Protein AF-A0A4Y2FQY6-F1 (afdb_monomer)

Solvent-accessible surface area (backbone atoms only — not comparable to full-atom values): 11625 Å² total; per-residue (Å²): 138,86,86,81,82,83,79,84,85,80,86,83,82,85,85,85,79,83,84,78,87,78,78,94,82,86,88,76,88,79,88,74,84,85,88,84,92,78,93,68,86,78,72,74,75,84,70,85,74,70,87,76,84,64,69,86,76,79,54,51,48,64,34,46,45,54,31,47,50,40,38,74,71,63,77,37,56,67,69,56,28,18,65,76,38,60,30,59,52,68,58,53,55,52,27,63,75,69,71,55,71,74,75,70,82,87,76,82,77,61,94,75,35,71,72,51,51,50,51,52,49,56,49,51,53,56,35,45,77,68,78,39,81,80,49,74,66,53,52,24,31,53,52,33,54,52,34,61,76,70,67,51,92,69,92,48,48,72,90,76,53,27,46,48,71,69,56,56,53,51,53,62,72,72,105

Mean predicted aligned error: 16.1 Å

Secondary structure (DSSP, 8-state):
----PPPPP----------PPPPS----------------------S---S--PPTT---HHHHHHHHHHHHTTSS-HHHHHHHTT--HHHHHHHHHHT--S-PPSSPPPTT-HHHHHHHHHHHHHHHTTT----HHHHHHHHHHHHHHTT----SBTTTTB--HHHHHHHHHT-

Foldseek 3Di:
DDDDDDDDDDDDDDDDDDDDDDDDDDDDDDDDDDDDDDPDDDPPPPDDDPDDPDPPPPQDLVLLVQLQVCVVVVVDDLVVSCVVSVHDSVVSVVCNVVVHSDDDDPDDAAQQHPVVLVVLVVVQVVCVVVVHHDDLFSSQLVSLVSCVVVVRPDPADPVSNGRDPVNSVCSVVVD

InterPro domains:
  IPR007889 DNA binding HTH domain, Psq-type [PF05225] (60-103)
  IPR009057 Homedomain-like superfamily [SSF46689] (56-97)

Sequence (175 aa):
MANVGKRKAFSIGAEKHGVNAFSQNEIEHFECCDDDVIISGDKMPTAYIRKGSFTRREWTENNLKNAIKAVEEKNMGVNKAAKTFSSPKTTLKRRIKIHNFTKSSLGFASILGCENENKILAHINKLQNRCFTPCRDSVKSMAYQLAEKLKISQTFIKEAKRAGYDWIQSFLNSQ

Nearest PDB structures (foldseek):
  2llk-assembly1_A  TM=6.709E-01  e=2.191E+00  Homo sapiens
  2m8g-assembly1_X  TM=4.129E-01  e=1.461E+00  Aquifex aeolicus VF5

Structure (mmCIF, N/CA/C/O backbone):
data_AF-A0A4Y2FQY6-F1
#
_entry.id   AF-A0A4Y2FQY6-F1
#
loop_
_atom_site.group_PDB
_atom_site.id
_atom_site.type_symbol
_atom_site.label_atom_id
_atom_site.label_alt_id
_atom_site.label_comp_id
_atom_site.label_asym_id
_atom_site.label_entity_id
_atom_site.label_seq_id
_atom_site.pdbx_PDB_ins_code
_atom_site.Cartn_x
_atom_site.Cartn_y
_atom_site.Cartn_z
_atom_site.occupancy
_atom_site.B_iso_or_equiv
_atom_site.auth_seq_id
_atom_site.auth_comp_id
_atom_site.auth_asym_id
_atom_site.auth_atom_id
_atom_site.pdbx_PDB_model_num
ATOM 1 N N . MET A 1 1 ? 29.173 31.686 20.669 1.00 46.25 1 MET A N 1
ATOM 2 C CA . MET A 1 1 ? 29.883 31.443 21.945 1.00 46.25 1 MET A CA 1
ATOM 3 C C . MET A 1 1 ? 29.068 30.432 22.739 1.00 46.25 1 MET A C 1
ATOM 5 O O . MET A 1 1 ? 27.941 30.733 23.105 1.00 46.25 1 MET A O 1
ATOM 9 N N . ALA A 1 2 ? 29.562 29.196 22.840 1.00 48.06 2 ALA A N 1
ATOM 10 C CA . ALA A 1 2 ? 28.821 28.034 23.334 1.00 48.06 2 ALA A CA 1
ATOM 11 C C . ALA A 1 2 ? 29.000 27.853 24.849 1.00 48.06 2 ALA A C 1
ATOM 13 O O . ALA A 1 2 ? 30.114 27.947 25.356 1.00 48.06 2 ALA A O 1
ATOM 14 N N . ASN A 1 3 ? 27.904 27.569 25.552 1.00 46.44 3 ASN A N 1
ATOM 15 C CA . ASN A 1 3 ? 27.886 27.299 26.986 1.00 46.44 3 ASN A CA 1
ATOM 16 C C . ASN A 1 3 ? 27.871 25.772 27.187 1.00 46.44 3 ASN A C 1
ATOM 18 O O . ASN A 1 3 ? 26.862 25.121 26.917 1.00 46.44 3 ASN A O 1
ATOM 22 N N . VAL A 1 4 ? 29.007 25.182 27.572 1.00 52.78 4 VAL A N 1
ATOM 23 C CA . VAL A 1 4 ? 29.148 23.730 27.779 1.00 52.78 4 VAL A CA 1
ATOM 24 C C . VAL A 1 4 ? 29.045 23.432 29.273 1.00 52.78 4 VAL A C 1
ATOM 26 O O . VAL A 1 4 ? 29.918 23.792 30.061 1.00 52.78 4 VAL A O 1
ATOM 29 N N . GLY A 1 5 ? 27.947 22.780 29.662 1.00 54.09 5 GLY A N 1
ATOM 30 C CA . GLY A 1 5 ? 27.682 22.350 31.032 1.00 54.09 5 GLY A CA 1
ATOM 31 C C . GLY A 1 5 ? 28.707 21.331 31.537 1.00 54.09 5 GLY A C 1
ATOM 32 O O . GLY A 1 5 ? 28.996 20.330 30.879 1.00 54.09 5 GLY A O 1
ATOM 33 N N . LYS A 1 6 ? 29.246 21.584 32.734 1.00 59.06 6 LYS A N 1
ATOM 34 C CA . LYS A 1 6 ? 30.172 20.694 33.448 1.00 59.06 6 LYS A CA 1
ATOM 35 C C . LYS A 1 6 ? 29.452 19.404 33.860 1.00 59.06 6 LYS A C 1
ATOM 37 O O . LYS A 1 6 ? 28.462 19.449 34.588 1.00 59.06 6 LYS A O 1
ATOM 42 N N . ARG A 1 7 ? 29.961 18.248 33.425 1.00 56.22 7 ARG A N 1
ATOM 43 C CA . ARG A 1 7 ? 29.519 16.927 33.898 1.00 56.22 7 ARG A CA 1
ATOM 44 C C . ARG A 1 7 ? 30.174 16.631 35.253 1.00 56.22 7 ARG A C 1
ATOM 46 O O . ARG A 1 7 ? 31.394 16.700 35.365 1.00 56.22 7 ARG A O 1
ATOM 53 N N . LYS A 1 8 ? 29.369 16.306 36.270 1.00 57.94 8 LYS A N 1
ATOM 54 C CA . LYS A 1 8 ? 29.833 15.729 37.544 1.00 57.94 8 LYS A CA 1
ATOM 55 C C . LYS A 1 8 ? 30.298 14.291 37.295 1.00 57.94 8 LYS A C 1
ATOM 57 O O . LYS A 1 8 ? 29.539 13.501 36.741 1.00 57.94 8 LYS A O 1
ATOM 62 N N . ALA A 1 9 ? 31.521 13.969 37.703 1.00 51.44 9 ALA A N 1
ATOM 63 C CA . ALA A 1 9 ? 32.024 12.601 37.747 1.00 51.44 9 ALA A CA 1
ATOM 64 C C . ALA A 1 9 ? 31.524 11.911 39.027 1.00 51.44 9 ALA A C 1
ATOM 66 O O . ALA A 1 9 ? 31.587 12.501 40.104 1.00 51.44 9 ALA A O 1
ATOM 67 N N . PHE A 1 10 ? 31.027 10.682 38.899 1.00 45.00 10 PHE A N 1
ATOM 68 C CA . PHE A 1 10 ? 30.744 9.788 40.020 1.00 45.00 10 PHE A CA 1
ATOM 69 C C . PHE A 1 10 ? 31.834 8.715 40.066 1.00 45.00 10 PHE A C 1
ATOM 71 O O . PHE A 1 10 ? 32.077 8.035 39.069 1.00 45.00 10 PHE A O 1
ATOM 78 N N . SER A 1 11 ? 32.496 8.590 41.212 1.00 45.69 11 SER A N 1
ATOM 79 C CA . SER A 1 11 ? 33.521 7.580 41.477 1.00 45.69 11 SER A CA 1
ATOM 80 C C . SER A 1 11 ? 32.849 6.258 41.854 1.00 45.69 11 SER A C 1
ATOM 82 O O . SER A 1 11 ? 32.085 6.218 42.815 1.00 45.69 11 SER A O 1
ATOM 84 N N . ILE A 1 12 ? 33.131 5.179 41.120 1.00 53.97 12 ILE A N 1
ATOM 85 C CA . ILE A 1 12 ? 32.715 3.818 41.487 1.00 53.97 12 ILE A CA 1
ATOM 86 C C . ILE A 1 12 ? 33.870 3.198 42.278 1.00 53.97 12 ILE A C 1
ATOM 88 O O . ILE A 1 12 ? 34.934 2.933 41.721 1.00 53.97 12 ILE A O 1
ATOM 92 N N . GLY A 1 13 ? 33.678 3.028 43.586 1.00 43.19 13 GLY A N 1
ATOM 93 C CA . GLY A 1 13 ? 34.592 2.281 44.447 1.00 43.19 13 GLY A CA 1
ATOM 94 C C . GLY A 1 13 ? 34.462 0.781 44.187 1.00 43.19 13 GLY A C 1
ATOM 95 O O . GLY A 1 13 ? 33.355 0.252 44.148 1.00 43.19 13 GLY A O 1
ATOM 96 N N . ALA A 1 14 ? 35.592 0.106 43.983 1.00 46.34 14 ALA A N 1
ATOM 97 C CA . ALA A 1 14 ? 35.676 -1.345 43.882 1.00 46.34 14 ALA A CA 1
ATOM 98 C C . ALA A 1 14 ? 35.964 -1.930 45.273 1.00 46.34 14 ALA A C 1
ATOM 100 O O . ALA A 1 14 ? 37.099 -1.869 45.746 1.00 46.34 14 ALA A O 1
ATOM 101 N N . GLU A 1 15 ? 34.948 -2.490 45.928 1.00 47.44 15 GLU A N 1
ATOM 102 C CA . GLU A 1 15 ? 35.126 -3.289 47.142 1.00 47.44 15 GLU A CA 1
ATOM 103 C C . GLU A 1 15 ? 35.527 -4.717 46.762 1.00 47.44 15 GLU A C 1
ATOM 105 O O . GLU A 1 15 ? 34.805 -5.439 46.073 1.00 47.44 15 GLU A O 1
ATOM 110 N N . LYS A 1 16 ? 36.727 -5.115 47.190 1.00 57.91 16 LYS A N 1
ATOM 111 C CA . LYS A 1 16 ? 37.244 -6.477 47.069 1.00 57.91 16 LYS A CA 1
ATOM 112 C C . LYS A 1 16 ? 36.912 -7.221 48.359 1.00 57.91 16 LYS A C 1
ATOM 114 O O . LYS A 1 16 ? 37.614 -7.047 49.351 1.00 57.91 16 LYS A O 1
ATOM 119 N N . HIS A 1 17 ? 35.886 -8.065 48.342 1.00 50.78 17 HIS A N 1
ATOM 120 C CA . HIS A 1 17 ? 35.692 -9.057 49.398 1.00 50.78 17 HIS A CA 1
ATOM 121 C C . HIS A 1 17 ? 36.287 -10.394 48.956 1.00 50.78 17 HIS A C 1
ATOM 123 O O . HIS A 1 17 ? 35.892 -10.971 47.945 1.00 50.78 17 HIS A O 1
ATOM 129 N N . GLY A 1 18 ? 37.310 -10.826 49.698 1.00 42.72 18 GLY A N 1
ATOM 130 C CA . GLY A 1 18 ? 38.013 -12.084 49.498 1.00 42.72 18 GLY A CA 1
ATOM 131 C C . GLY A 1 18 ? 37.115 -13.281 49.791 1.00 42.72 18 GLY A C 1
ATOM 132 O O . GLY A 1 18 ? 36.449 -13.337 50.822 1.00 42.72 18 GLY A O 1
ATOM 133 N N . VAL A 1 19 ? 37.122 -14.244 48.875 1.00 49.78 19 VAL A N 1
ATOM 134 C CA . VAL A 1 19 ? 36.564 -15.577 49.092 1.00 49.78 19 VAL A CA 1
ATOM 135 C C . VAL A 1 19 ? 37.560 -16.382 49.922 1.00 49.78 19 VAL A C 1
ATOM 137 O O . VAL A 1 19 ? 38.674 -16.654 49.480 1.00 49.78 19 VAL A O 1
ATOM 140 N N . ASN A 1 20 ? 37.175 -16.712 51.153 1.00 51.12 20 ASN A N 1
ATOM 141 C CA . ASN A 1 20 ? 37.941 -17.600 52.018 1.00 51.12 20 ASN A CA 1
ATOM 142 C C . ASN A 1 20 ? 37.596 -19.051 51.648 1.00 51.12 20 ASN A C 1
ATOM 144 O O . ASN A 1 20 ? 36.420 -19.401 51.540 1.00 51.12 20 ASN A O 1
ATOM 148 N N . ALA A 1 21 ? 38.620 -19.865 51.406 1.00 50.62 21 ALA A N 1
ATOM 149 C CA . ALA A 1 21 ? 38.499 -21.270 51.039 1.00 50.62 21 ALA A CA 1
ATOM 150 C C . ALA A 1 21 ? 37.918 -22.085 52.207 1.00 50.62 21 ALA A C 1
ATOM 152 O O . ALA A 1 21 ? 38.487 -22.084 53.297 1.00 50.62 21 ALA A O 1
ATOM 153 N N . PHE A 1 22 ? 36.804 -22.784 51.976 1.00 37.00 22 PHE A N 1
ATOM 154 C CA . PHE A 1 22 ? 36.256 -23.754 52.924 1.00 37.00 22 PHE A CA 1
ATOM 155 C C . PHE A 1 22 ? 36.699 -25.161 52.509 1.00 37.00 22 PHE A C 1
ATOM 157 O O . PHE A 1 22 ? 36.534 -25.566 51.357 1.00 37.00 22 PHE A O 1
ATOM 164 N N . SER A 1 23 ? 37.339 -25.852 53.448 1.00 54.91 23 SER A N 1
ATOM 165 C CA . SER A 1 23 ? 37.914 -27.189 53.324 1.00 54.91 23 SER A CA 1
ATOM 166 C C . SER A 1 23 ? 36.856 -28.258 53.060 1.00 54.91 23 SER A C 1
ATOM 168 O O . SER A 1 23 ? 35.780 -28.235 53.650 1.00 54.91 23 SER A O 1
ATOM 170 N N . GLN A 1 24 ? 37.201 -29.230 52.215 1.00 51.16 24 GLN A N 1
ATOM 171 C CA . GLN A 1 24 ? 36.469 -30.485 52.059 1.00 51.16 24 GLN A CA 1
ATOM 172 C C . GLN A 1 24 ? 36.497 -31.246 53.385 1.00 51.16 24 GLN A C 1
ATOM 174 O O . GLN A 1 24 ? 37.580 -31.610 53.827 1.00 51.16 24 GLN A O 1
ATOM 179 N N . ASN A 1 25 ? 35.336 -31.424 54.012 1.00 55.84 25 ASN A N 1
ATOM 180 C CA . ASN A 1 25 ? 34.941 -32.575 54.830 1.00 55.84 25 ASN A CA 1
ATOM 181 C C . ASN A 1 25 ? 33.549 -32.280 55.397 1.00 55.84 25 ASN A C 1
ATOM 183 O O . ASN A 1 25 ? 33.424 -31.355 56.186 1.00 55.84 25 ASN A O 1
ATOM 187 N N . GLU A 1 26 ? 32.554 -33.034 54.922 1.00 44.81 26 GLU A N 1
ATOM 188 C CA . GLU A 1 26 ? 31.222 -33.319 55.499 1.00 44.81 26 GLU A CA 1
ATOM 189 C C . GLU A 1 26 ? 30.256 -33.603 54.336 1.00 44.81 26 GLU A C 1
ATOM 191 O O . GLU A 1 26 ? 29.452 -32.776 53.916 1.00 44.81 26 GLU A O 1
ATOM 196 N N . ILE A 1 27 ? 30.405 -34.793 53.746 1.00 54.66 27 ILE A N 1
ATOM 197 C CA . ILE A 1 27 ? 29.369 -35.413 52.919 1.00 54.66 27 ILE A CA 1
ATOM 198 C C . ILE A 1 27 ? 28.747 -36.478 53.812 1.00 54.66 27 ILE A C 1
ATOM 200 O O . ILE A 1 27 ? 29.261 -37.591 53.889 1.00 54.66 27 ILE A O 1
ATOM 204 N N . GLU A 1 28 ? 27.662 -36.132 54.497 1.00 43.53 28 GLU A N 1
ATOM 205 C CA . GLU A 1 28 ? 26.742 -37.130 55.030 1.00 43.53 28 GLU A CA 1
ATOM 206 C C . GLU A 1 28 ? 25.416 -37.049 54.276 1.00 43.53 28 GLU A C 1
ATOM 208 O O . GLU A 1 28 ? 24.757 -36.014 54.198 1.00 43.53 28 GLU A O 1
ATOM 213 N N . HIS A 1 29 ? 25.135 -38.187 53.644 1.00 50.59 29 HIS A N 1
ATOM 214 C CA . HIS A 1 29 ? 23.870 -38.713 53.154 1.00 50.59 29 HIS A CA 1
ATOM 215 C C . HIS A 1 29 ? 22.612 -37.880 53.449 1.00 50.59 29 HIS A C 1
ATOM 217 O O . HIS A 1 29 ? 22.119 -37.838 54.574 1.00 50.59 29 HIS A O 1
ATOM 223 N N . PHE A 1 30 ? 21.998 -37.371 52.381 1.00 37.19 30 PHE A N 1
ATOM 224 C CA . PHE A 1 30 ? 20.547 -37.258 52.325 1.00 37.19 30 PHE A CA 1
ATOM 225 C C . PHE A 1 30 ? 20.064 -38.167 51.196 1.00 37.19 30 PHE A C 1
ATOM 227 O O . PHE A 1 30 ? 20.184 -37.832 50.017 1.00 37.19 30 PHE A O 1
ATOM 234 N N . GLU A 1 31 ? 19.595 -39.356 51.573 1.00 46.06 31 GLU A N 1
ATOM 235 C CA . GLU A 1 31 ? 18.830 -40.238 50.697 1.00 46.06 31 GLU A CA 1
ATOM 236 C C . GLU A 1 31 ? 17.574 -39.491 50.237 1.00 46.06 31 GLU A C 1
ATOM 238 O O . GLU A 1 31 ? 16.678 -39.199 51.029 1.00 46.06 31 GLU A O 1
ATOM 243 N N . CYS A 1 32 ? 17.498 -39.194 48.944 1.00 34.72 32 CYS A N 1
ATOM 244 C CA . CYS A 1 32 ? 16.221 -39.044 48.266 1.00 34.72 32 CYS A CA 1
ATOM 245 C C . CYS A 1 32 ? 16.081 -40.266 47.369 1.00 34.72 32 CYS A C 1
ATOM 247 O O . CYS A 1 32 ? 16.889 -40.458 46.464 1.00 34.72 32 CYS A O 1
ATOM 249 N N . CYS A 1 33 ? 15.091 -41.086 47.704 1.00 40.31 33 CYS A N 1
ATOM 250 C CA . CYS A 1 33 ? 14.776 -42.366 47.097 1.00 40.31 33 CYS A CA 1
ATOM 251 C C . CYS A 1 33 ? 14.803 -42.344 45.562 1.00 40.31 33 CYS A C 1
ATOM 253 O O . CYS A 1 33 ? 14.344 -41.388 44.933 1.00 40.31 33 CYS A O 1
ATOM 255 N N . ASP A 1 34 ? 15.304 -43.446 45.012 1.00 45.16 34 ASP A N 1
ATOM 256 C CA . ASP A 1 34 ? 15.331 -43.777 43.595 1.00 45.16 34 ASP A CA 1
ATOM 257 C C . ASP A 1 34 ? 13.930 -43.942 42.961 1.00 45.16 34 ASP A C 1
ATOM 259 O O . ASP A 1 34 ? 12.926 -44.165 43.643 1.00 45.16 34 ASP A O 1
ATOM 263 N N . AS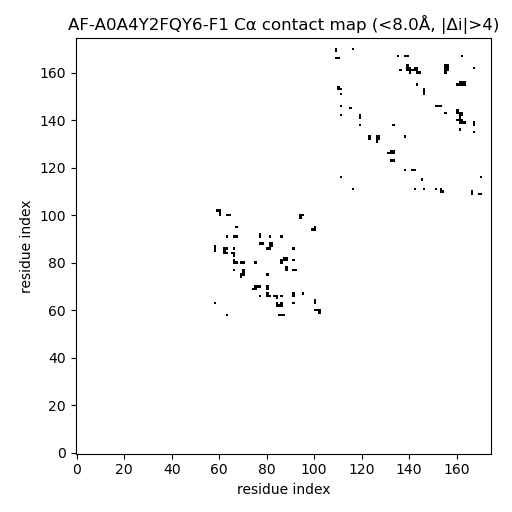P A 1 35 ? 13.961 -43.901 41.623 1.00 48.50 35 ASP A N 1
ATOM 264 C CA . ASP A 1 35 ? 13.048 -44.506 40.640 1.00 48.50 35 ASP A CA 1
ATOM 265 C C . ASP A 1 35 ? 11.836 -43.702 40.120 1.00 48.50 35 ASP A C 1
ATOM 267 O O . ASP A 1 35 ? 10.729 -43.743 40.645 1.00 48.50 35 ASP A O 1
ATOM 271 N N . ASP A 1 36 ? 12.041 -43.027 38.977 1.00 46.28 36 ASP A N 1
ATOM 272 C CA . ASP A 1 36 ? 11.526 -43.562 37.705 1.00 46.28 36 ASP A CA 1
ATOM 273 C C . ASP A 1 36 ? 12.246 -42.962 36.480 1.00 46.28 36 ASP A C 1
ATOM 275 O O . ASP A 1 36 ? 12.312 -41.753 36.241 1.00 46.28 36 ASP A O 1
ATOM 279 N N . VAL A 1 37 ? 12.786 -43.870 35.673 1.00 53.59 37 VAL A N 1
ATOM 280 C CA . VAL A 1 37 ? 13.417 -43.654 34.371 1.00 53.59 37 VAL A CA 1
ATOM 281 C C . VAL A 1 37 ? 12.390 -43.145 33.352 1.00 53.59 37 VAL A C 1
ATOM 283 O O . VAL A 1 37 ? 11.469 -43.869 32.986 1.00 53.59 37 VAL A O 1
ATOM 286 N N . ILE A 1 38 ? 12.615 -41.961 32.768 1.00 45.44 38 ILE A N 1
ATOM 287 C CA . ILE A 1 38 ? 12.112 -41.636 31.422 1.00 45.44 38 ILE A CA 1
ATOM 288 C C . ILE A 1 38 ? 13.287 -41.175 30.559 1.00 45.44 38 ILE A C 1
ATOM 290 O O . ILE A 1 38 ? 13.668 -40.005 30.515 1.00 45.44 38 ILE A O 1
ATOM 294 N N . ILE A 1 39 ? 13.855 -42.136 29.831 1.00 50.25 39 ILE A N 1
ATOM 295 C CA . ILE A 1 39 ? 14.650 -41.866 28.636 1.00 50.25 39 ILE A CA 1
ATOM 296 C C . ILE A 1 39 ? 13.674 -41.435 27.540 1.00 50.25 39 ILE A C 1
ATOM 298 O O . ILE A 1 39 ? 13.069 -42.256 26.856 1.00 50.25 39 ILE A O 1
ATOM 302 N N . SER A 1 40 ? 13.570 -40.134 27.321 1.00 49.84 40 SER A N 1
ATOM 303 C CA . SER A 1 40 ? 13.244 -39.587 26.008 1.00 49.84 40 SER A CA 1
ATOM 304 C C . SER A 1 40 ? 13.980 -38.267 25.885 1.00 49.84 40 SER A C 1
ATOM 306 O O . SER A 1 40 ? 13.587 -37.269 26.479 1.00 49.84 40 SER A O 1
ATOM 308 N N . GLY A 1 41 ? 15.112 -38.294 25.182 1.00 54.53 41 GLY A N 1
ATOM 309 C CA . GLY A 1 41 ? 15.961 -37.128 24.988 1.00 54.53 41 GLY A CA 1
ATOM 310 C C . GLY A 1 41 ? 15.191 -35.978 24.346 1.00 54.53 41 GLY A C 1
ATOM 311 O O . GLY A 1 41 ? 14.979 -35.968 23.131 1.00 54.53 41 GLY A O 1
ATOM 312 N N . ASP A 1 42 ? 14.841 -34.989 25.163 1.00 57.91 42 ASP A N 1
ATOM 313 C CA . ASP A 1 42 ? 14.444 -33.662 24.718 1.00 57.91 42 ASP A CA 1
ATOM 314 C C . ASP A 1 42 ? 15.654 -33.013 24.040 1.00 57.91 42 ASP A C 1
ATOM 316 O O . ASP A 1 42 ? 16.538 -32.421 24.664 1.00 57.91 42 ASP A O 1
ATOM 320 N N . LYS A 1 43 ? 15.721 -33.133 22.713 1.00 60.66 43 LYS A N 1
ATOM 321 C CA . LYS A 1 43 ? 16.545 -32.224 21.921 1.00 60.66 43 LYS A CA 1
ATOM 322 C C . LYS A 1 43 ? 15.991 -30.823 22.154 1.00 60.66 43 LYS A C 1
ATOM 324 O O . LYS A 1 43 ? 14.905 -30.508 21.673 1.00 60.66 43 LYS A O 1
ATOM 329 N N . MET A 1 44 ? 16.749 -29.994 22.874 1.00 67.62 44 MET A N 1
ATOM 330 C CA . MET A 1 44 ? 16.479 -28.562 23.024 1.00 67.62 44 MET A CA 1
ATOM 331 C C . MET A 1 44 ? 16.064 -27.985 21.661 1.00 67.62 44 MET A C 1
ATOM 333 O O . MET A 1 44 ? 16.845 -28.116 20.713 1.00 67.62 44 MET A O 1
ATOM 337 N N . PRO A 1 45 ? 14.862 -27.389 21.517 1.00 71.25 45 PRO A N 1
ATOM 338 C CA . PRO A 1 45 ? 14.400 -26.874 20.235 1.00 71.25 45 PRO A CA 1
ATOM 339 C C . PRO A 1 45 ? 15.377 -25.814 19.720 1.00 71.25 45 PRO A C 1
ATOM 341 O O . PRO A 1 45 ? 15.385 -24.673 20.175 1.00 71.25 45 PRO A O 1
ATOM 344 N N . THR A 1 46 ? 16.228 -26.187 18.767 1.00 73.81 46 THR A N 1
ATOM 345 C CA . THR A 1 46 ? 17.186 -25.271 18.131 1.00 73.81 46 THR A CA 1
ATOM 346 C C . THR A 1 46 ? 16.486 -24.296 17.184 1.00 73.81 46 THR A C 1
ATOM 348 O O . THR A 1 46 ? 17.023 -23.233 16.875 1.00 73.81 46 THR A O 1
ATOM 351 N N . ALA A 1 47 ? 15.260 -24.615 16.758 1.00 77.56 47 ALA A N 1
ATOM 352 C CA . ALA A 1 47 ? 14.418 -23.739 15.959 1.00 77.56 47 ALA A CA 1
ATOM 353 C C . ALA A 1 47 ? 13.523 -22.871 16.858 1.00 77.56 47 ALA A C 1
ATOM 355 O O . ALA A 1 47 ? 12.578 -23.347 17.488 1.00 77.56 47 ALA A O 1
ATOM 356 N N . TYR A 1 48 ? 13.799 -21.568 16.885 1.00 82.12 48 TYR A N 1
ATOM 357 C CA . TYR A 1 48 ? 12.951 -20.592 17.562 1.00 82.12 48 TYR A CA 1
ATOM 358 C C . TYR A 1 48 ? 11.574 -20.493 16.886 1.00 82.12 48 TYR A C 1
ATOM 360 O O . TYR A 1 48 ? 11.447 -19.982 15.771 1.00 82.12 48 TYR A O 1
ATOM 368 N N . ILE A 1 49 ? 10.522 -20.916 17.589 1.00 74.81 49 ILE A N 1
ATOM 369 C CA . ILE A 1 49 ? 9.133 -20.665 17.192 1.00 74.81 49 ILE A CA 1
ATOM 370 C C . ILE A 1 49 ? 8.705 -19.330 17.803 1.00 74.81 49 ILE A C 1
ATOM 372 O O . ILE A 1 49 ? 8.645 -19.175 19.027 1.00 74.81 49 ILE A O 1
ATOM 376 N N . ARG A 1 50 ? 8.377 -18.344 16.958 1.00 76.62 50 ARG A N 1
ATOM 377 C CA . ARG A 1 50 ? 7.795 -17.083 17.439 1.00 76.62 50 ARG A CA 1
ATOM 378 C C . ARG A 1 50 ? 6.502 -17.373 18.196 1.00 76.62 50 ARG A C 1
ATOM 380 O O . ARG A 1 50 ? 5.551 -17.904 17.623 1.00 76.62 50 ARG A O 1
ATOM 387 N N . LYS A 1 51 ? 6.438 -16.955 19.463 1.00 75.75 51 LYS A N 1
ATOM 388 C CA . LYS A 1 51 ? 5.196 -16.989 20.244 1.00 75.75 51 LYS A CA 1
ATOM 389 C C . LYS A 1 51 ? 4.163 -16.098 19.548 1.00 75.75 51 LYS A C 1
ATOM 391 O O . LYS A 1 51 ? 4.328 -14.881 19.502 1.00 75.75 51 LYS A O 1
ATOM 396 N N . GLY A 1 52 ? 3.131 -16.721 18.984 1.00 64.38 52 GLY A N 1
ATOM 397 C CA . GLY A 1 52 ? 2.056 -16.035 18.271 1.00 64.38 52 GLY A CA 1
ATOM 398 C C . GLY A 1 52 ? 2.352 -15.793 16.794 1.00 64.38 52 GLY A C 1
ATOM 399 O O . GLY A 1 52 ? 2.375 -14.642 16.359 1.00 64.38 52 GLY A O 1
ATOM 400 N N . SER A 1 53 ? 2.508 -16.862 16.005 1.00 57.75 53 SER A N 1
ATOM 401 C CA . SER A 1 53 ? 2.374 -16.806 14.540 1.00 57.75 53 SER A CA 1
ATOM 402 C C . SER A 1 53 ? 0.924 -16.478 14.151 1.00 57.75 53 SER A C 1
ATOM 404 O O . SER A 1 53 ? 0.226 -17.277 13.536 1.00 57.75 53 SER A O 1
ATOM 406 N N . PHE A 1 54 ? 0.441 -15.308 14.565 1.00 66.31 54 PHE A N 1
ATOM 407 C CA . PHE A 1 54 ? -0.798 -14.746 14.069 1.00 66.31 54 PHE A CA 1
ATOM 408 C C . PHE A 1 54 ? -0.529 -14.261 12.657 1.00 66.31 54 PHE A C 1
ATOM 410 O O . PHE A 1 54 ? 0.444 -13.538 12.401 1.00 66.31 54 PHE A O 1
ATOM 417 N N . THR A 1 55 ? -1.375 -14.677 11.731 1.00 75.44 55 THR A N 1
ATOM 418 C CA . THR A 1 55 ? -1.218 -14.298 10.344 1.00 75.44 55 THR A CA 1
ATOM 419 C C . THR A 1 55 ? -1.478 -12.781 10.263 1.00 75.44 55 THR A C 1
ATOM 421 O O . THR A 1 55 ? -2.299 -12.188 10.976 1.00 75.44 55 THR A O 1
ATOM 424 N N . ARG A 1 56 ? -0.616 -12.052 9.546 1.00 77.00 56 ARG A N 1
ATOM 425 C CA . ARG A 1 56 ? -0.576 -10.587 9.666 1.00 77.00 56 ARG A CA 1
ATOM 426 C C . ARG A 1 56 ? -1.894 -9.992 9.150 1.00 77.00 56 ARG A C 1
ATOM 428 O O . ARG A 1 56 ? -2.194 -10.103 7.970 1.00 77.00 56 ARG A O 1
ATOM 435 N N . ARG A 1 57 ? -2.604 -9.229 9.997 1.00 82.06 57 ARG A N 1
ATOM 436 C CA . ARG A 1 57 ? -3.802 -8.430 9.630 1.00 82.06 57 ARG A CA 1
ATOM 437 C C . ARG A 1 57 ? -5.034 -9.268 9.218 1.00 82.06 57 ARG A C 1
ATOM 439 O O . ARG A 1 57 ? -5.729 -8.909 8.263 1.00 82.06 57 ARG A O 1
ATOM 446 N N . GLU A 1 58 ? -5.350 -10.309 9.988 1.00 85.31 58 GLU A N 1
ATOM 447 C CA . GLU A 1 58 ? -6.541 -11.170 9.796 1.00 85.31 58 GLU A CA 1
ATOM 448 C C . GLU A 1 58 ? -7.902 -10.464 9.912 1.00 85.31 58 GLU A C 1
ATOM 450 O O . GLU A 1 58 ? -8.910 -10.996 9.464 1.00 85.31 58 GLU A O 1
ATOM 455 N N . TRP A 1 59 ? -7.980 -9.252 10.463 1.00 89.50 59 TRP A N 1
ATOM 456 C CA . TRP A 1 59 ? -9.255 -8.535 10.557 1.00 89.50 59 TRP A CA 1
ATOM 457 C C . TRP A 1 59 ? -9.737 -8.056 9.173 1.00 89.50 59 TRP A C 1
ATOM 459 O O . TRP A 1 59 ? -8.953 -7.556 8.357 1.00 89.50 59 TRP A O 1
ATOM 469 N N . THR A 1 60 ? -11.034 -8.191 8.890 1.00 91.50 60 THR A N 1
ATOM 470 C CA . THR A 1 60 ? -11.650 -7.758 7.623 1.00 91.50 60 THR A CA 1
ATOM 471 C C . THR A 1 60 ? -12.074 -6.289 7.674 1.00 91.50 60 THR A C 1
ATOM 473 O O . THR A 1 60 ? -12.223 -5.695 8.744 1.00 91.50 60 THR A O 1
ATOM 476 N N . GLU A 1 61 ? -12.272 -5.675 6.507 1.00 92.75 61 GLU A N 1
ATOM 477 C CA . GLU A 1 61 ? -12.758 -4.293 6.440 1.00 92.75 61 GLU A CA 1
ATOM 478 C C . GLU A 1 61 ? -14.170 -4.150 7.029 1.00 92.75 61 GLU A C 1
ATOM 480 O O . GLU A 1 61 ? -14.445 -3.193 7.748 1.00 92.75 61 GLU A O 1
ATOM 485 N N . ASN A 1 62 ? -15.042 -5.133 6.796 1.00 93.50 62 ASN A N 1
ATOM 486 C CA . ASN A 1 62 ? -16.402 -5.151 7.336 1.00 93.50 62 ASN A CA 1
ATOM 487 C C . ASN A 1 62 ? -16.396 -5.215 8.865 1.00 93.50 62 ASN A C 1
ATOM 489 O O . ASN A 1 62 ? -17.108 -4.450 9.508 1.00 93.50 62 ASN A O 1
ATOM 493 N N . ASN A 1 63 ? -15.541 -6.057 9.451 1.00 93.50 63 ASN A N 1
ATOM 494 C CA . ASN A 1 63 ? -15.387 -6.150 10.903 1.00 93.50 63 ASN A CA 1
ATOM 495 C C . ASN A 1 63 ? -14.990 -4.804 11.513 1.00 93.50 63 ASN A C 1
ATOM 497 O O . ASN A 1 63 ? -15.523 -4.388 12.540 1.00 93.50 63 ASN A O 1
ATOM 501 N N . LEU A 1 64 ? -14.072 -4.098 10.852 1.00 93.00 64 LEU A N 1
ATOM 502 C CA . LEU A 1 64 ? -13.658 -2.766 11.263 1.00 93.00 64 LEU A CA 1
ATOM 503 C C . LEU A 1 64 ? -14.805 -1.749 11.148 1.00 93.00 64 LEU A C 1
ATOM 505 O O . LEU A 1 64 ? -15.029 -1.004 12.097 1.00 93.00 64 LEU A O 1
ATOM 509 N N . LYS A 1 65 ? -15.537 -1.726 10.027 1.00 94.38 65 LYS A N 1
ATOM 510 C CA . LYS A 1 65 ? -16.679 -0.816 9.817 1.00 94.38 65 LYS A CA 1
ATOM 511 C C . LYS A 1 65 ? -17.786 -1.049 10.847 1.00 94.38 65 LYS A C 1
ATOM 513 O O . LYS A 1 65 ? -18.252 -0.095 11.462 1.00 94.38 65 LYS A O 1
ATOM 518 N N . ASN A 1 66 ? -18.133 -2.308 11.100 1.00 94.69 66 ASN A N 1
ATOM 519 C CA . ASN A 1 66 ? -19.141 -2.688 12.090 1.00 94.69 66 ASN A CA 1
ATOM 520 C C . ASN A 1 66 ? -18.723 -2.273 13.508 1.00 94.69 66 ASN A C 1
ATOM 522 O O . ASN A 1 66 ? -19.526 -1.715 14.253 1.00 94.69 66 ASN A O 1
ATOM 526 N N . ALA A 1 67 ? -17.448 -2.471 13.860 1.00 94.75 67 ALA A N 1
ATOM 527 C CA . ALA A 1 67 ? -16.916 -2.054 15.154 1.00 94.75 67 ALA A CA 1
ATOM 528 C C . ALA A 1 67 ? -16.954 -0.537 15.355 1.00 94.75 67 ALA A C 1
ATOM 530 O O . ALA A 1 67 ? -17.208 -0.078 16.464 1.00 94.75 67 ALA A O 1
ATOM 531 N N . ILE A 1 68 ? -16.687 0.236 14.303 1.00 93.88 68 ILE A N 1
ATOM 532 C CA . ILE A 1 68 ? -16.713 1.700 14.363 1.00 93.88 68 ILE A CA 1
ATOM 533 C C . ILE A 1 68 ? -18.147 2.194 14.500 1.00 93.88 68 ILE A C 1
ATOM 535 O O . ILE A 1 68 ? -18.418 2.954 15.425 1.00 93.88 68 ILE A O 1
ATOM 539 N N . LYS A 1 69 ? -19.070 1.673 13.683 1.00 94.69 69 LYS A N 1
ATOM 540 C CA . LYS A 1 69 ? -20.499 1.994 13.766 1.00 94.69 69 LYS A CA 1
ATOM 541 C C . LYS A 1 69 ? -21.053 1.760 15.179 1.00 94.69 69 LYS A C 1
ATOM 543 O O . LYS A 1 69 ? -21.661 2.652 15.755 1.00 94.69 69 LYS A O 1
ATOM 548 N N . ALA A 1 70 ? -20.738 0.617 15.793 1.00 94.81 70 ALA A N 1
ATOM 549 C CA . ALA A 1 70 ? -21.183 0.293 17.153 1.00 94.81 70 ALA A CA 1
ATOM 550 C C . ALA A 1 70 ? -20.604 1.216 18.249 1.00 94.81 70 ALA A C 1
ATOM 552 O O . ALA A 1 70 ? -21.206 1.370 19.315 1.00 94.81 70 ALA A O 1
ATOM 553 N N . VAL A 1 71 ? -19.425 1.802 18.010 1.00 93.81 71 VAL A N 1
ATOM 554 C CA . VAL A 1 71 ? -18.797 2.781 18.912 1.00 93.81 71 VAL A CA 1
ATOM 555 C C . VAL A 1 71 ? -19.382 4.180 18.697 1.00 93.81 71 VAL A C 1
ATOM 557 O O . VAL A 1 71 ? -19.615 4.888 19.675 1.00 93.81 71 VAL A O 1
ATOM 560 N N . GLU A 1 72 ? -19.643 4.571 17.449 1.00 91.69 72 GLU A N 1
ATOM 561 C CA . GLU A 1 72 ? -20.259 5.857 17.091 1.00 91.69 72 GLU A CA 1
ATOM 562 C C . GLU A 1 72 ? -21.704 5.956 17.594 1.00 91.69 72 GLU A C 1
ATOM 564 O O . GLU A 1 72 ? -22.079 6.963 18.191 1.00 91.69 72 GLU A O 1
ATOM 569 N N . GLU A 1 73 ? -22.477 4.873 17.475 1.00 93.25 73 GLU A N 1
ATOM 570 C CA . GLU A 1 73 ? -23.839 4.742 18.018 1.00 93.25 73 GLU A CA 1
ATOM 571 C C . GLU A 1 73 ? -23.875 4.684 19.561 1.00 93.25 73 GLU A C 1
ATOM 573 O O . GLU A 1 73 ? -24.942 4.545 20.153 1.00 93.25 73 GLU A O 1
ATOM 578 N N . LYS A 1 74 ? -22.715 4.767 20.235 1.00 90.31 74 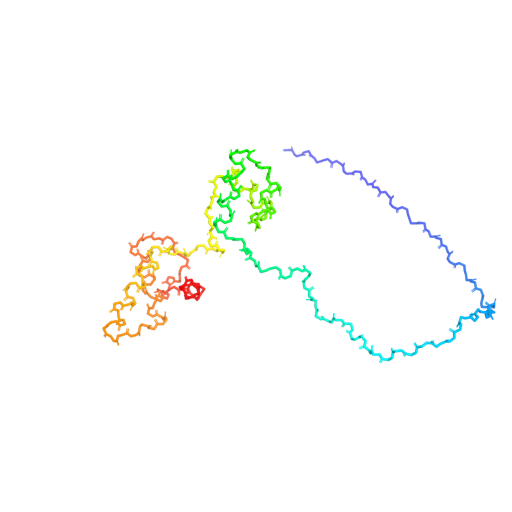LYS A N 1
ATOM 579 C CA . LYS A 1 74 ? -22.536 4.669 21.699 1.00 90.31 74 LYS A CA 1
ATOM 580 C C . LYS A 1 74 ? -23.116 3.397 22.340 1.00 90.31 74 LYS A C 1
ATOM 582 O O . LYS A 1 74 ? -23.201 3.319 23.562 1.00 90.31 74 LYS A O 1
ATOM 587 N N . ASN A 1 75 ? -23.439 2.374 21.548 1.00 91.38 75 ASN A N 1
ATOM 588 C CA . ASN A 1 75 ? -23.966 1.099 22.037 1.00 91.38 75 ASN A CA 1
ATOM 589 C C . ASN A 1 75 ? -22.909 0.329 22.855 1.00 91.38 75 ASN A C 1
ATOM 591 O O . ASN A 1 75 ? -23.208 -0.312 23.863 1.00 91.38 75 ASN A O 1
ATOM 595 N N . MET A 1 76 ? -21.633 0.404 22.452 1.00 92.56 76 MET A N 1
ATOM 596 C CA . MET A 1 76 ? -20.541 -0.241 23.184 1.00 92.56 76 MET A CA 1
ATOM 597 C C . MET A 1 76 ? -19.227 0.544 23.161 1.00 92.56 76 MET A C 1
ATOM 599 O O . MET A 1 76 ? -18.866 1.191 22.184 1.00 92.56 76 MET A O 1
ATOM 603 N N . GLY A 1 77 ? -18.455 0.429 24.247 1.00 92.62 77 GLY A N 1
ATOM 604 C CA . GLY A 1 77 ? -17.114 1.007 24.330 1.00 92.62 77 GLY A CA 1
ATOM 605 C C . GLY A 1 77 ? -16.095 0.281 23.443 1.00 92.62 77 GLY A C 1
ATOM 606 O O . GLY A 1 77 ? -16.220 -0.911 23.156 1.00 92.62 77 GLY A O 1
ATOM 607 N N . VAL A 1 78 ? -15.012 0.977 23.085 1.00 92.75 78 VAL A N 1
ATOM 608 C CA . VAL A 1 78 ? -13.987 0.511 22.126 1.00 92.75 78 VAL A CA 1
ATOM 609 C C . VAL A 1 78 ? -13.424 -0.881 22.445 1.00 92.75 78 VAL A C 1
ATOM 611 O O . VAL A 1 78 ? -13.140 -1.662 21.542 1.00 92.75 78 VAL A O 1
ATOM 614 N N . ASN A 1 79 ? -13.242 -1.213 23.727 1.00 93.88 79 ASN A N 1
ATOM 615 C CA . ASN A 1 79 ? -12.704 -2.517 24.130 1.00 93.88 79 ASN A CA 1
ATOM 616 C C . ASN A 1 79 ? -13.699 -3.661 23.881 1.00 93.88 79 ASN A C 1
ATOM 618 O O . ASN A 1 79 ? -13.296 -4.746 23.473 1.00 93.88 79 ASN A O 1
ATOM 622 N N . LYS A 1 80 ? -14.990 -3.407 24.118 1.00 95.50 80 LYS A N 1
ATOM 623 C CA . LYS A 1 80 ? -16.057 -4.380 23.877 1.00 95.50 80 LYS A CA 1
ATOM 624 C C . LYS A 1 80 ? -16.220 -4.594 22.372 1.00 95.50 80 LYS A C 1
ATOM 626 O O . LYS A 1 80 ? -16.116 -5.728 21.927 1.00 95.50 80 LYS A O 1
ATOM 631 N N . ALA A 1 81 ? -16.283 -3.510 21.595 1.00 95.56 81 ALA A N 1
ATOM 632 C CA . ALA A 1 81 ? -16.331 -3.567 20.132 1.00 95.56 81 ALA A CA 1
ATOM 633 C C . ALA A 1 81 ? -15.157 -4.348 19.521 1.00 95.56 81 ALA A C 1
ATOM 635 O O . ALA A 1 81 ? -15.356 -5.207 18.667 1.00 95.56 81 ALA A O 1
ATOM 636 N N . ALA A 1 82 ? -13.931 -4.099 19.991 1.00 94.38 82 ALA A N 1
ATOM 637 C CA . ALA A 1 82 ? -12.743 -4.808 19.520 1.00 94.38 82 ALA A CA 1
ATOM 638 C C . ALA A 1 82 ? -12.862 -6.335 19.685 1.00 94.38 82 ALA A C 1
ATOM 640 O O . ALA A 1 82 ? -12.524 -7.080 18.767 1.00 94.38 82 ALA A O 1
ATOM 641 N N . LYS A 1 83 ? -13.378 -6.792 20.834 1.00 93.50 83 LYS A N 1
ATOM 642 C CA . LYS A 1 83 ? -13.593 -8.218 21.110 1.00 93.50 83 LYS A CA 1
ATOM 643 C C . LYS A 1 83 ? -14.744 -8.797 20.287 1.00 93.50 83 LYS A C 1
ATOM 645 O O . LYS A 1 83 ? -14.587 -9.872 19.728 1.00 93.50 83 LYS A O 1
ATOM 650 N N . THR A 1 84 ? -15.867 -8.086 20.190 1.00 95.19 84 THR A N 1
ATOM 651 C CA . THR A 1 84 ? -17.069 -8.559 19.485 1.00 95.19 84 THR A CA 1
ATOM 652 C C . THR A 1 84 ? -16.840 -8.729 17.985 1.00 95.19 84 THR A C 1
ATOM 654 O O . THR A 1 84 ? -17.309 -9.698 17.403 1.00 95.19 84 THR A O 1
ATOM 657 N N . PHE A 1 85 ? -16.103 -7.811 17.357 1.00 93.00 85 PHE A N 1
ATOM 658 C CA . PHE A 1 85 ? -15.887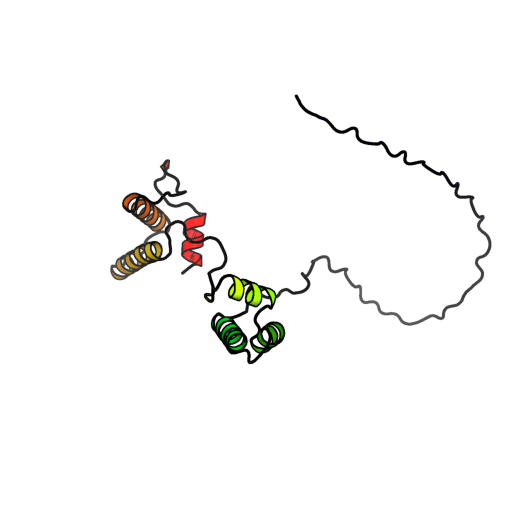 -7.816 15.907 1.00 93.00 85 PHE A CA 1
ATOM 659 C C . PHE A 1 85 ? -14.501 -8.338 15.495 1.00 93.00 85 PHE A C 1
ATOM 661 O O . PHE A 1 85 ? -14.091 -8.140 14.353 1.00 93.00 85 PHE A O 1
ATOM 668 N N . SER A 1 86 ? -13.744 -8.967 16.401 1.00 90.25 86 SER A N 1
ATOM 669 C CA . SER A 1 86 ? -12.396 -9.497 16.120 1.00 90.25 86 SER A CA 1
ATOM 670 C C . SER A 1 86 ? -11.463 -8.471 15.450 1.00 90.25 86 SER A C 1
ATOM 672 O O . SER A 1 86 ? -10.710 -8.778 14.524 1.00 90.25 86 SER A O 1
ATOM 674 N N . SER A 1 87 ? -11.531 -7.216 15.902 1.00 89.06 87 SER A N 1
ATOM 675 C CA . SER A 1 87 ? -10.691 -6.108 15.435 1.00 89.06 87 SER A CA 1
ATOM 676 C C . SER A 1 87 ? -9.686 -5.734 16.526 1.00 89.06 87 SER A C 1
ATOM 678 O O . SER A 1 87 ? -10.079 -5.539 17.679 1.00 89.06 87 SER A O 1
ATOM 680 N N . PRO A 1 88 ? -8.385 -5.577 16.220 1.00 90.75 88 PRO A N 1
ATOM 681 C CA . PRO A 1 88 ? -7.413 -5.182 17.229 1.00 90.75 88 PRO A CA 1
ATOM 682 C C . PRO A 1 88 ? -7.748 -3.815 17.837 1.00 90.75 88 PRO A C 1
ATOM 684 O O . PRO A 1 88 ? -7.855 -2.810 17.131 1.00 90.75 88 PRO A O 1
ATOM 687 N N . LYS A 1 89 ? -7.815 -3.751 19.172 1.00 93.00 89 LYS A N 1
ATOM 688 C CA . LYS A 1 89 ? -8.120 -2.533 19.948 1.00 93.00 89 LYS A CA 1
ATOM 689 C C . LYS A 1 89 ? -7.287 -1.321 19.521 1.00 93.00 89 LYS A C 1
ATOM 691 O O . LYS A 1 89 ? -7.814 -0.218 19.400 1.00 93.00 89 LYS A O 1
ATOM 696 N N . THR A 1 90 ? -5.987 -1.515 19.299 1.00 92.19 90 THR A N 1
ATOM 697 C CA . THR A 1 90 ? -5.061 -0.456 18.865 1.00 92.19 90 THR A CA 1
ATOM 698 C C . THR A 1 90 ? -5.400 0.058 17.468 1.00 92.19 90 THR A C 1
ATOM 700 O O . THR A 1 90 ? -5.415 1.267 17.244 1.00 92.19 90 THR A O 1
ATOM 703 N N . THR A 1 91 ? -5.738 -0.849 16.547 1.00 92.56 91 THR A N 1
ATOM 704 C CA . THR A 1 91 ? -6.140 -0.514 15.176 1.00 92.56 91 THR A CA 1
ATOM 705 C C . THR A 1 91 ? -7.455 0.256 15.175 1.00 92.56 91 THR A C 1
ATOM 707 O O . THR A 1 91 ? -7.527 1.309 14.544 1.00 92.56 91 THR A O 1
ATOM 710 N N . LEU A 1 92 ? -8.452 -0.215 15.929 1.00 93.75 92 LEU A N 1
ATOM 711 C CA . LEU A 1 92 ? -9.753 0.439 16.058 1.00 93.75 92 LEU A CA 1
ATOM 712 C C . LEU A 1 92 ? -9.610 1.864 16.612 1.00 93.75 92 LEU A C 1
ATOM 714 O O . LEU A 1 92 ? -10.051 2.817 15.975 1.00 93.75 92 LEU A O 1
ATOM 718 N N . LYS A 1 93 ? -8.893 2.034 17.734 1.00 94.38 93 LYS A N 1
ATOM 719 C CA . LYS A 1 93 ? -8.611 3.360 18.315 1.00 94.38 93 LYS A CA 1
ATOM 720 C C . LYS A 1 93 ? -7.929 4.304 17.323 1.00 94.38 93 LYS A C 1
ATOM 722 O O . LYS A 1 93 ? -8.347 5.449 17.175 1.00 94.38 93 LYS A O 1
ATOM 727 N N . ARG A 1 94 ? -6.876 3.832 16.642 1.00 93.62 94 ARG A N 1
ATOM 728 C CA . ARG A 1 94 ? -6.112 4.641 15.679 1.00 93.62 94 ARG A CA 1
ATOM 729 C C . ARG A 1 94 ? -6.989 5.105 14.518 1.00 93.62 94 ARG A C 1
ATOM 731 O O . ARG A 1 94 ? -6.890 6.251 14.097 1.00 93.62 94 ARG A O 1
ATOM 738 N N . ARG A 1 95 ? -7.824 4.210 13.991 1.00 92.38 95 ARG A N 1
ATOM 739 C CA . ARG A 1 95 ? -8.659 4.471 12.816 1.00 92.38 95 ARG A CA 1
ATOM 740 C C . ARG A 1 95 ? -9.832 5.395 13.097 1.00 92.38 95 ARG A C 1
ATOM 742 O O . ARG A 1 95 ? -10.125 6.207 12.231 1.00 92.38 95 ARG A O 1
ATOM 749 N N . ILE A 1 96 ? -10.419 5.326 14.293 1.00 92.94 96 ILE A N 1
ATOM 750 C CA . ILE A 1 96 ? -11.417 6.305 14.748 1.00 92.94 96 ILE A CA 1
ATOM 751 C C . ILE A 1 96 ? -10.785 7.700 14.796 1.00 92.94 96 ILE A C 1
ATOM 753 O O . ILE A 1 96 ? -11.320 8.625 14.209 1.00 92.94 96 ILE A O 1
ATOM 757 N N . LYS A 1 97 ? -9.590 7.841 15.389 1.00 93.69 97 LYS A N 1
ATOM 758 C CA . LYS A 1 97 ? -8.893 9.139 15.465 1.00 93.69 97 LYS A CA 1
ATOM 759 C C . LYS A 1 97 ? -8.572 9.746 14.090 1.00 93.69 97 LYS A C 1
ATOM 761 O O . LYS A 1 97 ? -8.626 10.956 13.934 1.00 93.69 97 LYS A O 1
ATOM 766 N N . ILE A 1 98 ? -8.173 8.916 13.125 1.00 93.31 98 ILE A N 1
ATOM 767 C CA . ILE A 1 98 ? -7.806 9.353 11.765 1.00 93.31 98 ILE A CA 1
ATOM 768 C C . ILE A 1 98 ? -9.047 9.465 10.854 1.00 93.31 98 ILE A C 1
ATOM 770 O O . ILE A 1 98 ? -8.946 10.015 9.765 1.00 93.31 98 ILE A O 1
ATOM 774 N N . HIS A 1 99 ? -10.201 8.933 11.275 1.00 89.69 99 HIS A N 1
ATOM 775 C CA . HIS A 1 99 ? -11.389 8.732 10.437 1.00 89.69 99 HIS A CA 1
ATOM 776 C C . HIS A 1 99 ? -11.076 8.014 9.110 1.00 89.69 99 HIS A C 1
ATOM 778 O O . HIS A 1 99 ? -11.487 8.426 8.030 1.00 89.69 99 HIS A O 1
ATOM 784 N N . ASN A 1 100 ? -10.322 6.908 9.184 1.00 88.44 100 ASN A N 1
ATOM 785 C CA . ASN A 1 100 ? -10.015 6.064 8.024 1.00 88.44 100 ASN A CA 1
ATOM 786 C C . ASN A 1 100 ? -10.500 4.626 8.240 1.00 88.44 100 ASN A C 1
ATOM 788 O O . ASN A 1 100 ? -9.961 3.877 9.067 1.00 88.44 100 ASN A O 1
ATOM 792 N N . PHE A 1 101 ? -11.475 4.221 7.430 1.00 86.81 101 PHE A N 1
ATOM 793 C CA . PHE A 1 101 ? -12.198 2.957 7.587 1.00 86.81 101 PHE A CA 1
ATOM 794 C C . PHE A 1 101 ? -11.833 1.898 6.543 1.00 86.81 101 PHE A C 1
ATOM 796 O O . PHE A 1 101 ? -12.324 0.776 6.620 1.00 86.81 101 PHE A O 1
ATOM 803 N N . THR A 1 102 ? -10.949 2.222 5.597 1.00 87.62 102 THR A N 1
ATOM 804 C CA . THR A 1 102 ? -10.604 1.335 4.480 1.00 87.62 102 THR A CA 1
ATOM 805 C C . THR A 1 102 ? -9.401 0.453 4.800 1.00 87.62 102 THR A C 1
ATOM 807 O O . THR A 1 102 ? -8.412 0.874 5.425 1.00 87.62 102 THR A O 1
ATOM 810 N N . LYS A 1 103 ? -9.446 -0.817 4.391 1.00 87.50 103 LYS A N 1
ATOM 811 C CA . LYS A 1 103 ? -8.333 -1.749 4.585 1.00 87.50 103 LYS A CA 1
ATOM 812 C C . LYS A 1 103 ? -7.302 -1.522 3.474 1.00 87.50 103 LYS A C 1
ATOM 814 O O . LYS A 1 103 ? -7.354 -2.137 2.425 1.00 87.50 103 LYS A O 1
ATOM 819 N N . SER A 1 104 ? -6.318 -0.656 3.730 1.00 83.31 104 SER A N 1
ATOM 820 C CA . SER A 1 104 ? -5.205 -0.423 2.792 1.00 83.31 104 SER A CA 1
ATOM 821 C C . SER A 1 104 ? -4.392 -1.697 2.526 1.00 83.31 104 SER A C 1
ATOM 823 O O . SER A 1 104 ? -4.220 -2.500 3.449 1.00 83.31 104 SER A O 1
ATOM 825 N N . SER A 1 105 ? -3.816 -1.849 1.331 1.00 79.62 105 SER A N 1
ATOM 826 C CA . SER A 1 105 ? -2.812 -2.894 1.094 1.00 79.62 105 SER A CA 1
ATOM 827 C C . SER A 1 105 ? -1.619 -2.731 2.052 1.00 79.62 105 SER A C 1
ATOM 829 O O . SER A 1 105 ? -1.378 -1.652 2.609 1.00 79.62 105 SER A O 1
ATOM 831 N N . LEU A 1 106 ? -0.925 -3.832 2.327 1.00 79.62 106 LEU A N 1
ATOM 832 C CA . LEU A 1 106 ? 0.288 -3.831 3.136 1.00 79.62 106 LEU A CA 1
ATOM 833 C C . LEU A 1 106 ? 1.492 -3.601 2.219 1.00 79.62 106 LEU A C 1
ATOM 835 O O . LEU A 1 106 ? 1.644 -4.307 1.234 1.00 79.62 106 LEU A O 1
ATOM 839 N N . GLY A 1 107 ? 2.379 -2.679 2.595 1.00 79.62 107 GLY A N 1
ATOM 840 C CA . GLY A 1 107 ? 3.602 -2.395 1.840 1.00 79.62 107 GLY A CA 1
ATOM 841 C C . GLY A 1 107 ? 3.547 -1.065 1.096 1.00 79.62 107 GLY A C 1
ATOM 842 O O . GLY A 1 107 ? 2.658 -0.244 1.331 1.00 79.62 107 GLY A O 1
ATOM 843 N N . PHE A 1 108 ? 4.548 -0.845 0.249 1.00 72.94 108 PHE A N 1
ATOM 844 C CA . PHE A 1 108 ? 4.642 0.345 -0.588 1.00 72.94 108 PHE A CA 1
ATOM 845 C C . PHE A 1 108 ? 3.624 0.264 -1.726 1.00 72.94 108 PHE A C 1
ATOM 847 O O . PHE A 1 108 ? 3.407 -0.802 -2.298 1.00 72.94 108 PHE A O 1
ATOM 854 N N . ALA A 1 109 ? 2.989 1.393 -2.040 1.00 76.94 109 ALA A N 1
ATOM 855 C CA . ALA A 1 109 ? 2.154 1.491 -3.228 1.00 76.94 109 ALA A CA 1
ATOM 856 C C . ALA A 1 109 ? 3.027 1.355 -4.484 1.00 76.94 109 ALA A C 1
ATOM 858 O O . ALA A 1 109 ? 4.201 1.733 -4.468 1.00 76.94 109 ALA A O 1
ATOM 859 N N . SER A 1 110 ? 2.450 0.828 -5.565 1.00 82.25 110 SER A N 1
ATOM 860 C CA . SER A 1 110 ? 3.161 0.727 -6.839 1.00 82.25 110 SER A CA 1
ATOM 861 C C . SER A 1 110 ? 3.696 2.088 -7.288 1.00 82.25 110 SER A C 1
ATOM 863 O O . SER A 1 110 ? 2.996 3.096 -7.196 1.00 82.25 110 SER A O 1
ATOM 865 N N . ILE A 1 111 ? 4.914 2.088 -7.839 1.00 85.31 111 ILE A N 1
ATOM 866 C CA . ILE A 1 111 ? 5.608 3.270 -8.377 1.00 85.31 111 ILE A CA 1
ATOM 867 C C . ILE A 1 111 ? 4.762 3.975 -9.447 1.00 85.31 111 ILE A C 1
ATOM 869 O O . ILE A 1 111 ? 4.772 5.199 -9.535 1.00 85.31 111 ILE A O 1
ATOM 873 N N . LEU A 1 112 ? 4.021 3.211 -10.256 1.00 85.50 112 LEU A N 1
ATOM 874 C CA . LEU A 1 112 ? 3.162 3.763 -11.307 1.00 85.50 112 LEU A CA 1
ATOM 875 C C . LEU A 1 112 ? 1.731 4.027 -10.826 1.00 85.50 112 LEU A C 1
ATOM 877 O O . LEU A 1 112 ? 0.998 4.751 -11.495 1.00 85.50 112 LEU A O 1
ATOM 881 N N . GLY A 1 113 ? 1.334 3.476 -9.677 1.00 88.50 113 GLY A N 1
ATOM 882 C CA . GLY A 1 113 ? -0.037 3.507 -9.171 1.00 88.50 113 GLY A CA 1
ATOM 883 C C . GLY A 1 113 ? -0.966 2.489 -9.846 1.00 88.50 113 GLY A C 1
ATOM 884 O O . GLY A 1 113 ? -0.752 2.075 -10.987 1.00 88.50 113 GLY A O 1
ATOM 885 N N . CYS A 1 114 ? -2.036 2.105 -9.139 1.00 86.62 114 CYS A N 1
ATOM 886 C CA . CYS A 1 114 ? -2.934 1.023 -9.563 1.00 86.62 114 CYS A CA 1
ATOM 887 C C . CYS A 1 114 ? -3.624 1.304 -10.907 1.00 86.62 114 CYS A C 1
ATOM 889 O O . CYS A 1 114 ? -3.815 0.403 -11.716 1.00 86.62 114 CYS A O 1
ATOM 891 N N . GLU A 1 115 ? -3.987 2.560 -11.176 1.00 90.12 115 GLU A N 1
ATOM 892 C CA . GLU A 1 115 ? -4.665 2.927 -12.425 1.00 90.12 115 GLU A CA 1
ATOM 893 C C . GLU A 1 115 ? -3.784 2.664 -13.655 1.00 90.12 115 GLU A C 1
ATOM 895 O O . GLU A 1 115 ? -4.249 2.191 -14.692 1.00 90.12 115 GLU A O 1
ATOM 900 N N . ASN A 1 116 ? -2.490 2.946 -13.537 1.00 90.94 116 ASN A N 1
ATOM 901 C CA . ASN A 1 116 ? -1.549 2.784 -14.635 1.00 90.94 116 ASN A CA 1
ATOM 902 C C . ASN A 1 116 ? -1.152 1.322 -14.828 1.00 90.94 116 ASN A C 1
ATOM 904 O O . ASN A 1 116 ? -1.027 0.871 -15.965 1.00 90.94 116 ASN A O 1
ATOM 908 N N . GLU A 1 117 ? -1.042 0.558 -13.743 1.00 91.44 117 GLU A N 1
ATOM 909 C CA . GLU A 1 117 ? -0.907 -0.898 -13.818 1.00 91.44 117 GLU A CA 1
ATOM 910 C C . GLU A 1 117 ? -2.103 -1.533 -14.533 1.00 91.44 117 GLU A C 1
ATOM 912 O O . GLU A 1 117 ? -1.907 -2.330 -15.448 1.00 91.44 117 GLU A O 1
ATOM 917 N N . ASN A 1 118 ? -3.328 -1.084 -14.238 1.00 92.25 118 ASN A N 1
ATOM 918 C CA . ASN A 1 118 ? -4.533 -1.540 -14.936 1.00 92.25 118 ASN A CA 1
ATOM 919 C C . ASN A 1 118 ? -4.497 -1.247 -16.442 1.00 92.25 118 ASN A C 1
ATOM 921 O O . ASN A 1 118 ? -4.956 -2.063 -17.241 1.00 92.25 118 ASN A O 1
ATOM 925 N N . LYS A 1 119 ? -3.911 -0.118 -16.864 1.00 93.75 119 LYS A N 1
ATOM 926 C CA . LYS A 1 119 ? -3.705 0.186 -18.292 1.00 93.75 119 LYS A CA 1
ATOM 927 C C . LYS A 1 119 ? -2.726 -0.795 -18.943 1.00 93.75 119 LYS A C 1
ATOM 929 O O . LYS A 1 119 ? -2.972 -1.233 -20.068 1.00 93.75 119 LYS A O 1
ATOM 934 N N . ILE A 1 120 ? -1.652 -1.168 -18.244 1.00 93.56 120 ILE A N 1
ATOM 935 C CA . ILE A 1 120 ? -0.684 -2.170 -18.720 1.00 93.56 120 ILE A CA 1
ATOM 936 C C . ILE A 1 120 ? -1.359 -3.542 -18.835 1.00 93.56 120 ILE A C 1
ATOM 938 O O . ILE A 1 120 ? -1.219 -4.197 -19.863 1.00 93.56 120 ILE A O 1
ATOM 942 N N . LEU A 1 121 ? -2.158 -3.950 -17.847 1.00 93.75 121 LEU A N 1
ATOM 943 C CA . LEU A 1 121 ? -2.913 -5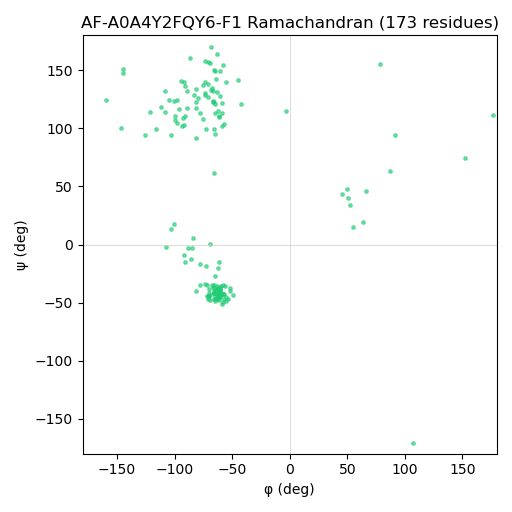.209 -17.888 1.00 93.75 121 LEU A CA 1
ATOM 944 C C . LEU A 1 121 ? -3.924 -5.241 -19.026 1.00 93.75 121 LEU A C 1
ATOM 946 O O . LEU A 1 121 ? -3.979 -6.206 -19.782 1.00 93.75 121 LEU A O 1
ATOM 950 N N . ALA A 1 122 ? -4.686 -4.160 -19.201 1.00 94.62 122 ALA A N 1
ATOM 951 C CA . ALA A 1 122 ? -5.616 -4.037 -20.314 1.00 94.62 122 ALA A CA 1
ATOM 952 C C . ALA A 1 122 ? -4.889 -4.167 -21.660 1.00 94.62 122 ALA A C 1
ATOM 954 O O . ALA A 1 122 ? -5.437 -4.723 -22.612 1.00 94.62 122 ALA A O 1
ATOM 955 N N . HIS A 1 123 ? -3.651 -3.678 -21.752 1.00 93.88 123 HIS A N 1
ATOM 956 C CA . HIS A 1 123 ? -2.833 -3.863 -22.940 1.00 93.88 123 HIS A CA 1
ATOM 957 C C . HIS A 1 123 ? -2.343 -5.310 -23.101 1.00 93.88 123 HIS A C 1
ATOM 959 O O . HIS A 1 123 ? -2.470 -5.850 -24.198 1.00 93.88 123 HIS A O 1
ATOM 965 N N . ILE A 1 124 ? -1.870 -5.957 -22.032 1.00 94.31 124 ILE A N 1
ATOM 966 C CA . ILE A 1 124 ? -1.466 -7.373 -22.035 1.00 94.31 124 ILE A CA 1
ATOM 967 C C . ILE A 1 124 ? -2.630 -8.265 -22.481 1.00 94.31 124 ILE A C 1
ATOM 969 O O . ILE A 1 124 ? -2.457 -9.062 -23.398 1.00 94.31 124 ILE A O 1
ATOM 973 N N . ASN A 1 125 ? -3.830 -8.063 -21.934 1.00 93.50 125 ASN A N 1
ATOM 974 C CA . ASN A 1 125 ? -5.025 -8.821 -22.316 1.00 93.50 125 ASN A CA 1
ATOM 975 C C . ASN A 1 125 ? -5.369 -8.622 -23.802 1.00 93.50 125 ASN A C 1
ATOM 977 O O . ASN A 1 125 ? -5.699 -9.571 -24.508 1.00 93.50 125 ASN A O 1
ATOM 981 N N . LYS A 1 126 ? -5.232 -7.394 -24.325 1.00 95.25 126 LYS A N 1
ATOM 982 C CA . LYS A 1 126 ? -5.416 -7.122 -25.763 1.00 95.25 126 LYS A CA 1
ATOM 983 C C . LYS A 1 126 ? -4.390 -7.846 -26.637 1.00 95.25 126 LYS A C 1
ATOM 985 O O . LYS A 1 126 ? -4.738 -8.238 -27.749 1.00 95.25 126 LYS A O 1
ATOM 990 N N . LEU A 1 127 ? -3.147 -7.987 -26.173 1.00 93.19 127 LEU A N 1
ATOM 991 C CA . LEU A 1 127 ? -2.102 -8.731 -26.881 1.00 93.19 127 LEU A CA 1
ATOM 992 C C . LEU A 1 127 ? -2.392 -10.235 -26.854 1.00 93.19 127 LEU A C 1
ATOM 994 O O . LEU A 1 127 ? -2.351 -10.875 -27.903 1.00 93.19 127 LEU A O 1
ATOM 998 N N . GLN A 1 128 ? -2.788 -10.766 -25.697 1.00 94.44 128 GLN A N 1
ATOM 999 C CA . GLN A 1 128 ? -3.157 -12.173 -25.534 1.00 94.44 128 GLN A CA 1
ATOM 1000 C C . GLN A 1 128 ? -4.333 -12.561 -26.436 1.00 94.44 128 GLN A C 1
ATOM 1002 O O . GLN A 1 128 ? -4.267 -13.580 -27.119 1.00 94.44 128 GLN A O 1
ATOM 1007 N N . ASN A 1 129 ? -5.351 -11.701 -26.545 1.00 93.75 129 ASN A N 1
ATOM 1008 C CA . ASN A 1 129 ? -6.488 -11.906 -27.451 1.00 93.75 129 ASN A CA 1
ATOM 1009 C C . ASN A 1 129 ? -6.091 -11.952 -28.936 1.00 93.75 129 ASN A C 1
ATOM 1011 O O . ASN A 1 129 ? -6.849 -12.450 -29.761 1.00 93.75 129 ASN A O 1
ATOM 1015 N N . ARG A 1 130 ? -4.916 -11.421 -29.291 1.00 93.69 130 ARG A N 1
ATOM 1016 C CA . ARG A 1 130 ? -4.342 -11.460 -30.645 1.00 93.69 130 ARG A CA 1
ATOM 1017 C C . ARG A 1 130 ? -3.278 -12.554 -30.791 1.00 93.69 130 ARG A C 1
ATOM 1019 O O . ARG A 1 130 ? -2.467 -12.483 -31.706 1.00 93.69 130 ARG A O 1
ATOM 1026 N N . CYS A 1 131 ? -3.261 -13.525 -29.876 1.00 90.94 131 CYS A N 1
ATOM 1027 C CA . CYS A 1 131 ? -2.291 -14.620 -29.803 1.00 90.94 131 CYS A CA 1
ATOM 1028 C C . CYS A 1 131 ? -0.838 -14.179 -29.538 1.00 90.94 131 CYS A C 1
ATOM 1030 O O . CYS A 1 131 ? 0.091 -14.951 -29.767 1.00 90.94 131 CYS A O 1
ATOM 1032 N N . PHE A 1 132 ? -0.619 -12.970 -29.011 1.00 90.88 132 PHE A N 1
ATOM 1033 C CA . PHE A 1 132 ? 0.703 -12.514 -28.581 1.00 90.88 132 PHE A CA 1
ATOM 1034 C C . PHE A 1 132 ? 0.846 -12.631 -27.066 1.00 90.88 132 PHE A C 1
ATOM 1036 O O . PHE A 1 132 ? 0.096 -12.019 -26.308 1.00 90.88 132 PHE A O 1
ATOM 1043 N N . THR A 1 133 ? 1.861 -13.368 -26.618 1.00 88.50 133 THR A N 1
ATOM 1044 C CA . THR A 1 133 ? 2.203 -13.452 -25.193 1.00 88.50 133 THR A CA 1
ATOM 1045 C C . THR A 1 133 ? 3.375 -12.512 -24.901 1.00 88.50 133 THR A C 1
ATOM 1047 O O . THR A 1 133 ? 4.497 -12.799 -25.324 1.00 88.50 133 THR A O 1
ATOM 1050 N N . PRO A 1 134 ? 3.158 -11.372 -24.219 1.00 87.50 134 PRO A N 1
ATOM 1051 C CA . PRO A 1 134 ? 4.238 -10.440 -23.926 1.00 87.50 134 PRO A CA 1
ATOM 1052 C C . PRO A 1 134 ? 5.225 -11.037 -22.915 1.00 87.50 134 PRO A C 1
ATOM 1054 O O . PRO A 1 134 ? 4.842 -11.554 -21.867 1.00 87.50 134 PRO A O 1
ATOM 1057 N N . CYS A 1 135 ? 6.520 -10.931 -23.217 1.00 90.88 135 CYS A N 1
ATOM 1058 C CA . CYS A 1 135 ? 7.591 -11.336 -22.307 1.00 90.88 135 CYS A CA 1
ATOM 1059 C C . CYS A 1 135 ? 7.754 -10.332 -21.147 1.00 90.88 135 CYS A C 1
ATOM 1061 O O . CYS A 1 135 ? 7.423 -9.152 -21.279 1.00 90.88 135 CYS A O 1
ATOM 1063 N N . ARG A 1 136 ? 8.341 -10.769 -20.021 1.00 91.69 136 ARG A N 1
ATOM 1064 C CA . ARG A 1 136 ? 8.611 -9.927 -18.836 1.00 91.69 136 ARG A CA 1
ATOM 1065 C C . ARG A 1 136 ? 9.365 -8.646 -19.191 1.00 91.69 136 ARG A C 1
ATOM 1067 O O . ARG A 1 136 ? 9.046 -7.590 -18.653 1.00 91.69 136 ARG A O 1
ATOM 1074 N N . ASP A 1 137 ? 10.333 -8.715 -20.102 1.00 91.19 137 ASP A N 1
ATOM 1075 C CA . ASP A 1 137 ? 11.092 -7.530 -20.516 1.00 91.19 137 ASP A CA 1
ATOM 1076 C C . ASP A 1 137 ? 10.261 -6.568 -21.368 1.00 91.19 137 ASP A C 1
ATOM 1078 O O . ASP A 1 137 ? 10.359 -5.358 -21.178 1.00 91.19 137 ASP A O 1
ATOM 1082 N N . SER A 1 138 ? 9.355 -7.086 -22.203 1.00 92.19 138 SER A N 1
ATOM 1083 C CA . SER A 1 138 ? 8.377 -6.256 -22.913 1.00 92.19 138 SER A CA 1
ATOM 1084 C C . SER A 1 138 ? 7.49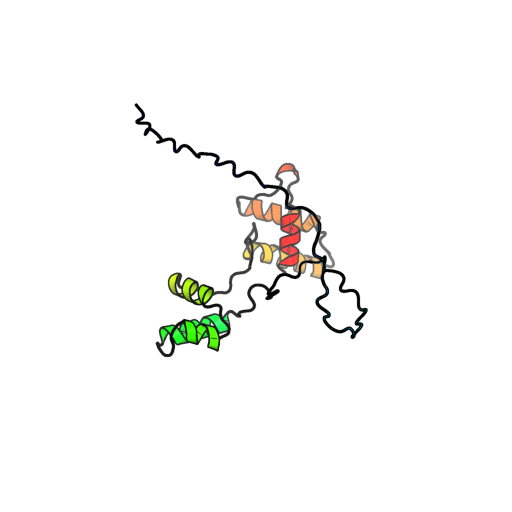1 -5.498 -21.921 1.00 92.19 138 SER A C 1
ATOM 1086 O O . SER A 1 138 ? 7.324 -4.288 -22.051 1.00 92.19 138 SER A O 1
ATOM 1088 N N . VAL A 1 139 ? 7.017 -6.161 -20.857 1.00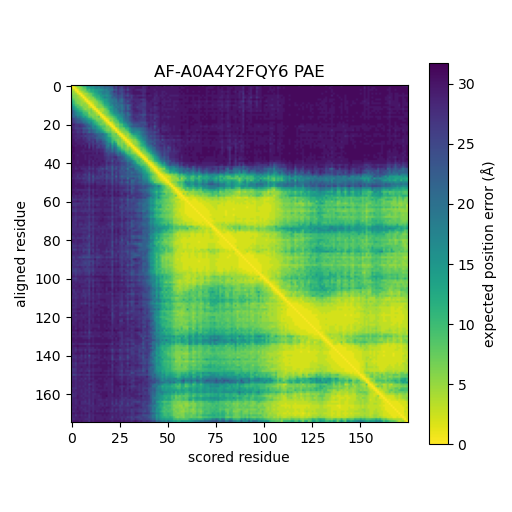 93.38 139 VAL A N 1
ATOM 1089 C CA . VAL A 1 139 ? 6.229 -5.513 -19.792 1.00 93.38 139 VAL A CA 1
ATOM 1090 C C . VAL A 1 139 ? 7.025 -4.420 -19.075 1.00 93.38 139 VAL A C 1
ATOM 1092 O O . VAL A 1 139 ? 6.504 -3.324 -18.866 1.00 93.38 139 VAL A O 1
ATOM 1095 N N . LYS A 1 140 ? 8.304 -4.660 -18.764 1.00 93.25 140 LYS A N 1
ATOM 1096 C CA . LYS A 1 140 ? 9.180 -3.639 -18.162 1.00 93.25 140 LYS A CA 1
ATOM 1097 C C . LYS A 1 140 ? 9.386 -2.428 -19.075 1.00 93.25 140 LYS A C 1
ATOM 1099 O O . LYS A 1 140 ? 9.439 -1.304 -18.576 1.00 93.25 140 LYS A O 1
ATOM 1104 N N . SER A 1 141 ? 9.516 -2.637 -20.385 1.00 92.81 141 SER A N 1
ATOM 1105 C CA . SER A 1 141 ? 9.640 -1.547 -21.359 1.00 92.81 141 SER A CA 1
ATOM 1106 C C . SER A 1 141 ? 8.328 -0.775 -21.518 1.00 92.81 141 SER A C 1
ATOM 1108 O O . SER A 1 141 ? 8.351 0.453 -21.529 1.00 92.81 141 SER A O 1
ATOM 1110 N N . MET A 1 142 ? 7.180 -1.461 -21.560 1.00 92.56 142 MET A N 1
ATOM 1111 C CA . MET A 1 142 ? 5.857 -0.821 -21.602 1.00 92.56 142 MET A CA 1
ATOM 1112 C C . MET A 1 142 ? 5.620 0.069 -20.376 1.00 92.56 142 MET A C 1
ATOM 1114 O O . MET A 1 142 ? 5.153 1.200 -20.509 1.00 92.56 142 MET A O 1
ATOM 1118 N N . ALA A 1 143 ? 5.995 -0.414 -19.190 1.00 92.94 143 ALA A N 1
ATOM 1119 C CA . ALA A 1 143 ? 5.897 0.331 -17.940 1.00 92.94 143 ALA A CA 1
ATOM 1120 C C . ALA A 1 143 ? 6.739 1.616 -17.955 1.00 92.94 143 ALA A C 1
ATOM 1122 O O . ALA A 1 143 ? 6.249 2.683 -17.586 1.00 92.94 143 ALA A O 1
ATOM 1123 N N . TYR A 1 144 ? 7.981 1.527 -18.437 1.00 93.25 144 TYR A N 1
ATOM 1124 C CA . TYR A 1 144 ? 8.874 2.678 -18.578 1.00 93.25 144 TYR A CA 1
ATOM 1125 C C . TYR A 1 144 ? 8.331 3.714 -19.574 1.00 93.25 144 TYR A C 1
ATOM 1127 O O . TYR A 1 144 ? 8.255 4.901 -19.263 1.00 93.25 144 TYR A O 1
ATOM 1135 N N . GLN A 1 145 ? 7.872 3.267 -20.747 1.00 92.00 145 GLN A N 1
ATOM 1136 C CA . GLN A 1 145 ? 7.279 4.152 -21.756 1.00 92.00 145 GLN A CA 1
ATOM 1137 C C . GLN A 1 145 ? 6.030 4.868 -21.235 1.00 92.00 145 GLN A C 1
ATOM 1139 O O . GLN A 1 145 ? 5.805 6.041 -21.534 1.00 92.00 145 GLN A O 1
ATOM 1144 N N . LEU A 1 146 ? 5.199 4.170 -20.458 1.00 92.25 146 LEU A N 1
ATOM 1145 C CA . LEU A 1 146 ? 4.019 4.760 -19.839 1.00 92.25 146 LEU A CA 1
ATOM 1146 C C . LEU A 1 146 ? 4.412 5.816 -18.794 1.00 92.25 146 LEU A C 1
ATOM 1148 O O . LEU A 1 146 ? 3.817 6.893 -18.771 1.00 92.25 146 LEU A O 1
ATOM 1152 N N . ALA A 1 147 ? 5.440 5.547 -17.986 1.00 91.19 147 ALA A N 1
ATOM 1153 C CA . ALA A 1 147 ? 5.956 6.490 -16.997 1.00 91.19 147 ALA A CA 1
ATOM 1154 C C . ALA A 1 147 ? 6.501 7.777 -17.637 1.00 91.19 147 ALA A C 1
ATOM 1156 O O . ALA A 1 147 ? 6.189 8.871 -17.165 1.00 91.19 147 ALA A O 1
ATOM 1157 N N . GLU A 1 148 ? 7.252 7.663 -18.740 1.00 90.75 148 GLU A N 1
ATOM 1158 C CA . GLU A 1 148 ? 7.745 8.823 -19.496 1.00 90.75 148 GLU A CA 1
ATOM 1159 C C . GLU A 1 148 ? 6.599 9.663 -20.066 1.00 90.75 148 GLU A C 1
ATOM 1161 O O . GLU A 1 148 ? 6.599 10.886 -19.921 1.00 90.75 148 GLU A O 1
ATOM 1166 N N . LYS A 1 149 ? 5.585 9.016 -20.659 1.00 91.38 149 LYS A N 1
ATOM 1167 C CA . LYS A 1 149 ? 4.410 9.707 -21.216 1.00 91.38 149 LYS A CA 1
ATOM 1168 C C . LYS A 1 149 ? 3.636 10.486 -20.156 1.00 91.38 149 LYS A C 1
ATOM 1170 O O . LYS A 1 149 ? 3.179 11.593 -20.427 1.00 91.38 149 LYS A O 1
ATOM 1175 N N . LEU A 1 150 ? 3.501 9.921 -18.958 1.00 88.44 150 LEU A N 1
ATOM 1176 C CA . LEU A 1 150 ? 2.809 10.558 -17.837 1.00 88.44 150 LEU A CA 1
ATOM 1177 C C . LEU A 1 150 ? 3.701 11.515 -17.032 1.00 88.44 150 LEU A C 1
ATOM 1179 O O . LEU A 1 150 ? 3.210 12.155 -16.107 1.00 88.44 150 LEU A O 1
ATOM 1183 N N . LYS A 1 151 ? 4.993 11.624 -17.376 1.00 85.56 151 LYS A N 1
ATOM 1184 C CA . LYS A 1 151 ? 5.993 12.448 -16.676 1.00 85.56 151 LYS A CA 1
ATOM 1185 C C . LYS A 1 151 ? 6.042 12.180 -15.164 1.00 85.56 151 LYS A C 1
ATOM 1187 O O . LYS A 1 151 ? 6.288 13.089 -14.373 1.00 85.56 151 LYS A O 1
ATOM 1192 N N . ILE A 1 152 ? 5.811 10.931 -14.759 1.00 83.31 152 ILE A N 1
ATOM 1193 C CA . ILE A 1 152 ? 5.895 10.523 -13.352 1.00 83.31 152 ILE A CA 1
ATOM 1194 C C . ILE A 1 152 ? 7.375 10.425 -12.969 1.00 83.31 152 ILE A C 1
ATOM 1196 O O . ILE A 1 152 ? 8.188 9.896 -13.733 1.00 83.31 152 ILE A O 1
ATOM 1200 N N . SER A 1 153 ? 7.742 10.925 -11.785 1.00 73.81 153 SER A N 1
ATOM 1201 C CA . SER A 1 153 ? 9.095 10.759 -11.250 1.00 73.81 153 SER A CA 1
ATOM 1202 C C . SER A 1 153 ? 9.362 9.279 -10.963 1.00 73.81 153 SER A C 1
ATOM 1204 O O . SER A 1 153 ? 8.938 8.712 -9.960 1.00 73.81 153 SER A O 1
ATOM 1206 N N . GLN A 1 154 ? 10.056 8.633 -11.892 1.00 73.62 154 GLN A N 1
ATOM 1207 C CA . GLN A 1 154 ? 10.331 7.202 -11.856 1.00 73.62 154 GLN A CA 1
ATOM 1208 C C . GLN A 1 154 ? 11.694 6.892 -11.227 1.00 73.62 154 GLN A C 1
ATOM 1210 O O . GLN A 1 154 ? 12.691 7.552 -11.515 1.00 73.62 154 GLN A O 1
ATOM 1215 N N . THR A 1 155 ? 11.752 5.818 -10.437 1.00 77.75 155 THR A N 1
ATOM 1216 C CA . THR A 1 155 ? 13.000 5.198 -9.939 1.00 77.75 155 THR A CA 1
ATOM 1217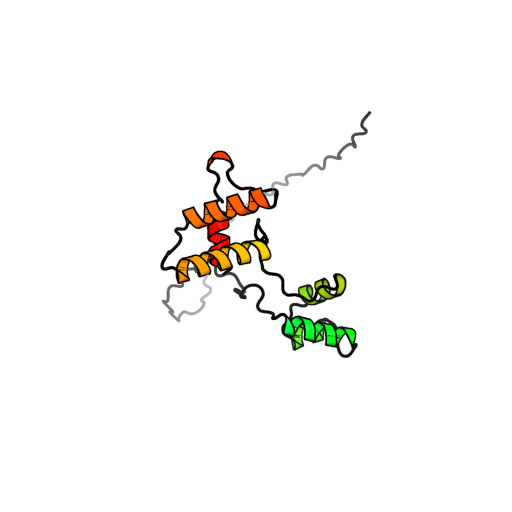 C C . THR A 1 155 ? 13.612 4.227 -10.964 1.00 77.75 155 THR A C 1
ATOM 1219 O O . THR A 1 155 ? 14.559 3.506 -10.668 1.00 77.75 155 THR A O 1
ATOM 1222 N N . PHE A 1 156 ? 13.049 4.145 -12.174 1.00 83.00 156 PHE A N 1
ATOM 1223 C CA . PHE A 1 156 ? 13.495 3.204 -13.201 1.00 83.00 156 PHE A CA 1
ATOM 1224 C C . PHE A 1 156 ? 14.876 3.550 -13.770 1.00 83.00 156 PHE A C 1
ATOM 1226 O O . PHE A 1 156 ? 15.322 4.699 -13.753 1.00 83.00 156 PHE A O 1
ATOM 1233 N N . ILE A 1 157 ? 15.544 2.524 -14.307 1.00 80.81 157 ILE A N 1
ATOM 1234 C CA . ILE A 1 157 ? 16.889 2.632 -14.875 1.00 80.81 157 ILE A CA 1
ATOM 1235 C C . ILE A 1 157 ? 16.785 3.324 -16.239 1.00 80.81 157 ILE A C 1
ATOM 1237 O O . ILE A 1 157 ? 16.306 2.730 -17.207 1.00 80.81 157 ILE A O 1
ATOM 1241 N N . LYS A 1 158 ? 17.247 4.578 -16.319 1.00 84.38 158 LYS A N 1
ATOM 1242 C CA . LYS A 1 158 ? 17.161 5.413 -17.533 1.00 84.38 158 LYS A CA 1
ATOM 1243 C C . LYS A 1 158 ? 18.008 4.880 -18.690 1.00 84.38 158 LYS A C 1
ATOM 1245 O O . LYS A 1 158 ? 17.569 4.920 -19.832 1.00 84.38 158 LYS A O 1
ATOM 1250 N N . GLU A 1 159 ? 19.187 4.339 -18.394 1.00 84.06 159 GLU A N 1
ATOM 1251 C CA . GLU A 1 159 ? 20.121 3.816 -19.404 1.00 84.06 159 GLU A CA 1
ATOM 1252 C C . GLU A 1 159 ? 19.514 2.650 -20.192 1.00 84.06 159 GLU A C 1
ATOM 1254 O O . GLU A 1 159 ? 19.546 2.625 -21.419 1.00 84.06 159 GLU A O 1
ATOM 1259 N N . ALA A 1 160 ? 18.886 1.713 -19.481 1.00 83.62 160 ALA A N 1
ATOM 1260 C CA . ALA A 1 160 ? 18.285 0.520 -20.067 1.00 83.62 160 ALA A CA 1
ATOM 1261 C C . ALA A 1 160 ? 16.824 0.718 -20.521 1.00 83.62 160 ALA A C 1
ATOM 1263 O O . ALA A 1 160 ? 16.230 -0.225 -21.042 1.00 83.62 160 ALA A O 1
ATOM 1264 N N . LYS A 1 161 ? 16.229 1.903 -20.291 1.00 88.62 161 LYS A N 1
ATOM 1265 C CA . LYS A 1 161 ? 14.835 2.259 -20.638 1.00 88.62 161 LYS A CA 1
ATOM 1266 C C . LYS A 1 161 ? 13.809 1.181 -20.258 1.00 88.62 161 LYS A C 1
ATOM 1268 O O . LYS A 1 161 ? 12.926 0.818 -21.040 1.00 88.62 161 LYS A O 1
ATOM 1273 N N . ARG A 1 162 ? 13.952 0.623 -19.054 1.00 89.38 162 ARG A N 1
ATOM 1274 C CA . ARG A 1 162 ? 13.108 -0.469 -18.549 1.00 89.38 162 ARG A CA 1
ATOM 1275 C C . ARG A 1 162 ? 12.864 -0.342 -17.052 1.00 89.38 162 ARG A C 1
ATOM 1277 O O . ARG A 1 162 ? 13.708 0.165 -16.312 1.00 89.38 162 ARG A O 1
ATOM 1284 N N . ALA A 1 163 ? 11.721 -0.850 -16.603 1.00 89.81 163 ALA A N 1
ATOM 1285 C CA . ALA A 1 163 ? 11.428 -0.973 -15.183 1.00 89.81 163 ALA A CA 1
ATOM 1286 C C . ALA A 1 163 ? 12.373 -1.971 -14.482 1.00 89.81 163 ALA A C 1
ATOM 1288 O O . ALA A 1 163 ? 12.850 -2.937 -15.086 1.00 89.81 163 ALA A O 1
ATOM 1289 N N . GLY A 1 164 ? 12.649 -1.719 -13.200 1.00 89.38 164 GLY A N 1
ATOM 1290 C CA . GLY A 1 164 ? 13.518 -2.559 -12.371 1.00 89.38 164 GLY A CA 1
ATOM 1291 C C . GLY A 1 164 ? 12.923 -3.937 -12.053 1.00 89.38 164 GLY A C 1
ATOM 1292 O O . GLY A 1 164 ? 11.741 -4.198 -12.293 1.00 89.38 164 GLY A O 1
ATOM 1293 N N . TYR A 1 165 ? 13.750 -4.821 -11.488 1.00 89.69 165 TYR A N 1
ATOM 1294 C CA . TYR A 1 165 ? 13.331 -6.169 -11.080 1.00 89.69 165 TYR A CA 1
ATOM 1295 C C . TYR A 1 165 ? 12.249 -6.138 -9.990 1.00 89.69 165 TYR A C 1
ATOM 1297 O O . TYR A 1 165 ? 11.222 -6.803 -10.113 1.00 89.69 165 TYR A O 1
ATOM 1305 N N . ASP A 1 166 ? 12.433 -5.295 -8.976 1.00 88.75 166 ASP A N 1
ATOM 1306 C CA . ASP A 1 166 ? 11.499 -5.191 -7.850 1.00 88.75 166 ASP A CA 1
ATOM 1307 C C . ASP A 1 166 ? 10.104 -4.765 -8.302 1.00 88.75 166 ASP A C 1
ATOM 1309 O O . ASP A 1 166 ? 9.095 -5.275 -7.817 1.00 88.75 166 ASP A O 1
ATOM 1313 N N . TRP A 1 167 ? 10.046 -3.871 -9.293 1.00 90.31 167 TRP A N 1
ATOM 1314 C CA . TRP A 1 167 ? 8.781 -3.418 -9.847 1.00 90.31 167 TRP A CA 1
ATOM 1315 C C . TRP A 1 167 ? 8.027 -4.559 -10.535 1.00 90.31 167 TRP A C 1
ATOM 1317 O O . TRP A 1 167 ? 6.857 -4.761 -10.232 1.00 90.31 167 T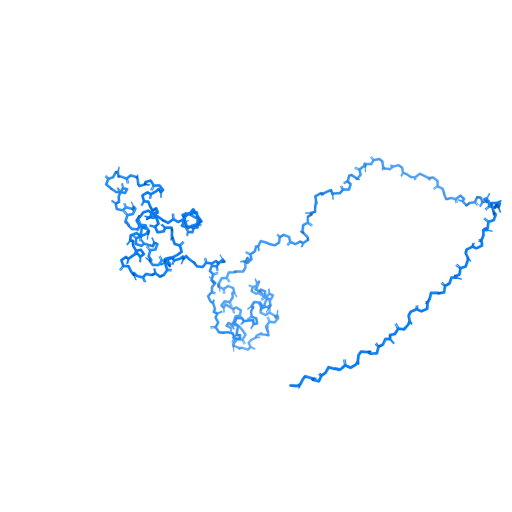RP A O 1
ATOM 1327 N N . ILE A 1 168 ? 8.675 -5.347 -11.408 1.00 90.94 168 ILE A N 1
ATOM 1328 C CA . ILE A 1 168 ? 7.974 -6.439 -12.106 1.00 90.94 168 ILE A CA 1
ATOM 1329 C C . ILE A 1 168 ? 7.522 -7.533 -11.131 1.00 90.94 168 ILE A C 1
ATOM 1331 O O . ILE A 1 168 ? 6.453 -8.109 -11.315 1.00 90.94 168 ILE A O 1
ATOM 1335 N N . GLN A 1 169 ? 8.297 -7.810 -10.079 1.00 90.12 169 GLN A N 1
ATOM 1336 C CA . GLN A 1 169 ? 7.905 -8.792 -9.070 1.00 90.12 169 GLN A CA 1
ATOM 1337 C C . GLN A 1 169 ? 6.715 -8.296 -8.246 1.00 90.12 169 GLN A C 1
ATOM 1339 O O . GLN A 1 169 ? 5.769 -9.049 -8.024 1.00 90.12 169 GLN A O 1
ATOM 1344 N N . SER A 1 170 ? 6.735 -7.024 -7.837 1.00 88.62 170 SER A N 1
ATOM 1345 C CA . SER A 1 170 ? 5.599 -6.397 -7.163 1.00 88.62 170 SER A CA 1
ATOM 1346 C C . SER A 1 170 ? 4.363 -6.395 -8.056 1.00 88.62 170 SER A C 1
ATOM 1348 O O . SER A 1 170 ? 3.285 -6.734 -7.581 1.00 88.62 170 SER A O 1
ATOM 1350 N N . PHE A 1 171 ? 4.520 -6.056 -9.337 1.00 89.88 171 PHE A N 1
ATOM 1351 C CA . PHE A 1 171 ? 3.437 -6.038 -10.314 1.00 89.88 171 PHE A CA 1
ATOM 1352 C C . PHE A 1 171 ? 2.783 -7.416 -10.426 1.00 89.88 171 PHE A C 1
ATOM 1354 O O . PHE A 1 171 ? 1.574 -7.508 -10.279 1.00 89.88 171 PHE A O 1
ATOM 1361 N N . LEU A 1 172 ? 3.571 -8.485 -10.589 1.00 89.00 172 LEU A N 1
ATOM 1362 C CA . LEU A 1 172 ? 3.063 -9.858 -10.703 1.00 89.00 172 LEU A CA 1
ATOM 1363 C C . LEU A 1 172 ? 2.431 -10.388 -9.409 1.00 89.00 172 LEU A C 1
ATOM 1365 O O . LEU A 1 172 ? 1.468 -11.136 -9.481 1.00 89.00 172 LEU A O 1
ATOM 1369 N N . ASN A 1 173 ? 2.955 -10.008 -8.242 1.00 85.69 173 ASN A N 1
ATOM 1370 C CA . ASN A 1 173 ? 2.398 -10.425 -6.950 1.00 85.69 173 ASN A 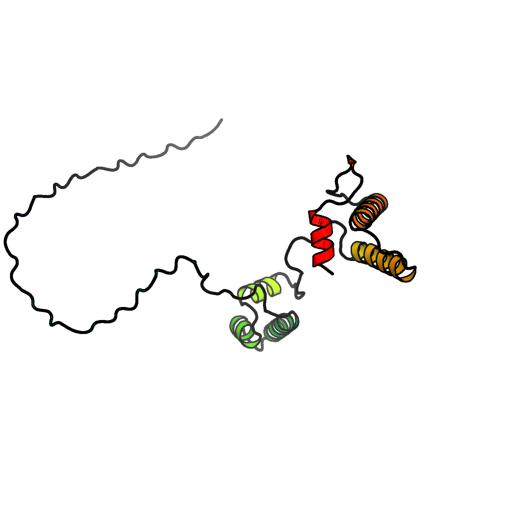CA 1
ATOM 1371 C C . ASN A 1 173 ? 1.138 -9.640 -6.552 1.00 85.69 173 ASN A C 1
ATOM 1373 O O . ASN A 1 173 ? 0.455 -10.031 -5.609 1.00 85.69 173 ASN A O 1
ATOM 1377 N N . SER A 1 174 ? 0.892 -8.493 -7.192 1.00 74.06 174 SER A N 1
ATOM 1378 C CA . SER A 1 174 ? -0.251 -7.625 -6.890 1.00 74.06 174 SER A CA 1
ATOM 1379 C C . SER A 1 174 ? -1.483 -7.928 -7.748 1.00 74.06 174 SER A C 1
ATOM 1381 O O . SER A 1 174 ? -2.530 -7.346 -7.467 1.00 74.06 174 SER A O 1
ATOM 1383 N N . GLN A 1 175 ? -1.355 -8.780 -8.776 1.00 62.69 175 GLN A N 1
ATOM 1384 C CA . GLN A 1 175 ? -2.461 -9.227 -9.635 1.00 62.69 175 GLN A CA 1
ATOM 1385 C C . GLN A 1 175 ? -3.145 -10.481 -9.104 1.00 62.69 175 GLN A C 1
ATOM 1387 O O . GLN A 1 175 ? -2.436 -11.335 -8.526 1.00 62.69 175 GLN A O 1
#

pLDDT: mean 78.38, std 18.14, range [34.72, 95.56]

Radius of gyration: 32.62 Å; Cα contacts (8 Å, |Δi|>4): 103; chains: 1; bounding box: 62×76×86 Å

Organism: Araneus ventricosus (NCBI:txid182803)